Protein AF-A0A392NN93-F1 (afdb_monomer_lite)

Sequence (118 aa):
EKIRIALYVQKAALQFIDAGNRVEYKLSEEAIEAGFDIHPNEIASIVRSQDYKNLSNNGGVEAVARKLSVSTDEGVSEASIDCRQQIFGANRYTEKPSRTFLMFVWDALQDLTLTILM

InterPro domains:
  IPR004014 Cation-transporting P-type ATPase, N-terminal [PF00690] (58-118)
  IPR023298 P-type ATPase, transmembrane domain superfamily [SSF81665] (59-117)

Radius of gyration: 24.69 Å; chains: 1; bounding box: 67×28×62 Å

pLDDT: mean 87.72, std 5.42, range [65.44, 94.44]

Foldseek 3Di:
DVVVVVVVVVVVVVVVVVVVPDDDDDADPLCVVLQAQDALVLVVVCVVVVDVVSCVVCVHDVSNCNNVVADPVPGDDPVCPVSCCVRNNDPDDDDDPDDDPVNVVVVVVPDPVVVVVD

Secondary structure (DSSP, 8-state):
-HHHHHHHHHHHHHHHHHHHT----PPPHHHHHTT--S-HHHHHHHHHHT-HHHHHHTTHHHHHHHHTT-BTTTB--GGGHHHHHHHH--S---PPPPPPHHHHHHHHHT-HHHHHH-

Organism: NCBI:txid97028

Structure (mmCIF, N/CA/C/O backbone):
data_AF-A0A392NN93-F1
#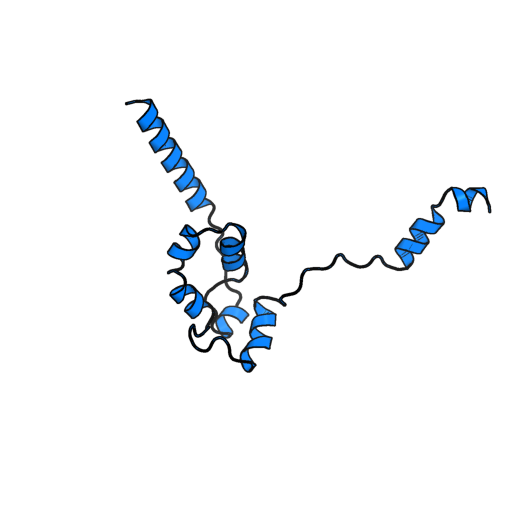
_entry.id   AF-A0A392NN93-F1
#
loop_
_atom_site.group_PDB
_atom_site.id
_atom_site.type_symbol
_atom_site.label_atom_id
_atom_site.label_alt_id
_atom_site.label_comp_id
_atom_site.label_asym_id
_atom_site.label_entity_id
_atom_site.label_seq_id
_atom_site.pdbx_PDB_ins_code
_atom_site.Cartn_x
_atom_site.Cartn_y
_atom_site.Cartn_z
_atom_site.occupancy
_atom_site.B_iso_or_equiv
_atom_site.auth_seq_id
_atom_site.auth_comp_id
_atom_site.auth_asym_id
_atom_site.auth_atom_id
_atom_site.pdbx_PDB_model_num
ATOM 1 N N . GLU A 1 1 ? -6.592 1.326 44.852 1.00 71.50 1 GLU A N 1
ATOM 2 C CA . GLU A 1 1 ? -7.168 2.389 43.995 1.00 71.50 1 GLU A CA 1
ATOM 3 C C . GLU A 1 1 ? -6.210 3.114 43.051 1.00 71.50 1 GLU A C 1
ATOM 5 O O . GLU A 1 1 ? -6.303 2.895 41.849 1.00 71.50 1 GLU A O 1
ATOM 10 N N . LYS A 1 2 ? -5.305 3.977 43.545 1.00 83.12 2 LYS A N 1
ATOM 11 C CA . LYS A 1 2 ? -4.657 5.033 42.733 1.00 83.12 2 LYS A CA 1
ATOM 12 C C . LYS A 1 2 ? -3.896 4.541 41.490 1.00 83.12 2 LYS A C 1
ATOM 14 O O . LYS A 1 2 ? -3.983 5.172 40.444 1.00 83.12 2 LYS A O 1
ATOM 19 N N . ILE A 1 3 ? -3.224 3.389 41.575 1.00 89.06 3 ILE A N 1
ATOM 20 C CA . ILE A 1 3 ? -2.469 2.803 40.449 1.00 89.06 3 ILE A CA 1
ATOM 21 C C . ILE A 1 3 ? -3.400 2.348 39.315 1.00 89.06 3 ILE A C 1
ATOM 23 O O . ILE A 1 3 ? -3.097 2.571 38.149 1.00 89.06 3 ILE A O 1
ATOM 27 N N . ARG A 1 4 ? -4.560 1.755 39.637 1.00 88.19 4 ARG A N 1
ATOM 28 C CA . ARG A 1 4 ? -5.533 1.320 38.619 1.00 88.19 4 ARG A CA 1
ATOM 29 C C . ARG A 1 4 ? -6.124 2.518 37.883 1.00 88.19 4 ARG A C 1
ATOM 31 O O . ARG A 1 4 ? -6.241 2.478 36.666 1.00 88.19 4 ARG A O 1
ATOM 38 N N . ILE A 1 5 ? -6.447 3.583 38.617 1.00 91.69 5 ILE A N 1
ATOM 39 C CA . ILE A 1 5 ? -6.976 4.828 38.044 1.00 91.69 5 ILE A CA 1
ATOM 40 C C . ILE A 1 5 ? -5.945 5.453 37.099 1.00 91.69 5 ILE A C 1
ATOM 42 O O . ILE A 1 5 ? -6.287 5.779 35.967 1.00 91.69 5 ILE A O 1
ATOM 46 N N . ALA A 1 6 ? -4.679 5.543 37.517 1.00 89.88 6 ALA A N 1
ATOM 47 C CA . ALA A 1 6 ? -3.603 6.045 36.663 1.00 89.88 6 ALA A CA 1
ATOM 48 C C . ALA A 1 6 ? -3.452 5.217 35.371 1.00 89.88 6 ALA A C 1
ATOM 50 O O . ALA A 1 6 ? -3.348 5.787 34.288 1.00 89.88 6 ALA A O 1
ATOM 51 N N . LEU A 1 7 ? -3.536 3.884 35.471 1.00 91.44 7 LEU A N 1
ATOM 52 C CA . LEU A 1 7 ? -3.517 2.971 34.322 1.00 91.44 7 LEU A CA 1
ATOM 53 C C . LEU A 1 7 ? -4.689 3.207 33.357 1.00 91.44 7 LEU A C 1
ATOM 55 O O . LEU A 1 7 ? -4.488 3.238 32.143 1.00 91.44 7 LEU A O 1
ATOM 59 N N . TYR A 1 8 ? -5.905 3.398 33.874 1.00 92.31 8 TYR A N 1
ATOM 60 C CA . TYR A 1 8 ? -7.077 3.691 33.043 1.00 92.31 8 TYR A CA 1
ATOM 61 C C . TYR A 1 8 ? -6.968 5.043 32.339 1.00 92.31 8 TYR A C 1
ATOM 63 O O . TYR A 1 8 ? -7.263 5.127 31.148 1.00 92.31 8 TYR A O 1
ATOM 71 N N . VAL A 1 9 ? -6.501 6.078 33.041 1.00 93.56 9 VAL A N 1
ATOM 72 C CA . VAL A 1 9 ? -6.296 7.412 32.459 1.00 93.56 9 VAL A CA 1
ATOM 73 C C . VAL A 1 9 ? -5.230 7.361 31.368 1.00 93.56 9 VAL A C 1
ATOM 75 O O . VAL A 1 9 ? -5.445 7.893 30.284 1.00 93.56 9 VAL A O 1
ATOM 78 N N . GLN A 1 10 ? -4.118 6.661 31.605 1.00 91.94 10 GLN A N 1
ATOM 79 C CA . GLN A 1 10 ? -3.067 6.497 30.603 1.00 91.94 10 GLN A CA 1
ATOM 80 C C . GLN A 1 10 ? -3.566 5.721 29.378 1.00 91.94 10 GLN A C 1
ATOM 82 O O . GLN A 1 10 ? -3.292 6.116 28.246 1.00 91.94 10 GLN A O 1
ATOM 87 N N . LYS A 1 11 ? -4.351 4.655 29.583 1.00 91.56 11 LYS A N 1
ATOM 88 C CA . LYS A 1 11 ? -4.974 3.899 28.489 1.00 91.56 11 LYS A CA 1
ATOM 89 C C . LYS A 1 11 ? -5.929 4.769 27.668 1.00 91.56 11 LYS A C 1
ATOM 91 O O . LYS A 1 11 ? -5.874 4.720 26.442 1.00 91.56 11 LYS A O 1
ATOM 96 N N . ALA A 1 12 ? -6.769 5.567 28.325 1.00 90.75 12 ALA A N 1
ATOM 97 C CA . ALA A 1 12 ? -7.687 6.484 27.654 1.00 90.75 12 ALA A CA 1
ATOM 98 C C . ALA A 1 12 ? -6.933 7.580 26.881 1.00 90.75 12 ALA A C 1
ATOM 100 O O . ALA A 1 12 ? -7.273 7.861 25.735 1.00 90.75 12 ALA A O 1
ATOM 101 N N . ALA A 1 13 ? -5.869 8.142 27.463 1.00 91.69 13 ALA A N 1
ATOM 102 C CA . ALA A 1 13 ? -5.027 9.136 26.801 1.00 91.69 13 ALA A CA 1
ATOM 103 C C . ALA A 1 13 ? -4.357 8.570 25.537 1.00 91.69 13 ALA A C 1
ATOM 105 O O . ALA A 1 13 ? -4.392 9.212 24.490 1.00 91.69 13 ALA A O 1
ATOM 106 N N . LEU A 1 14 ? -3.816 7.347 25.602 1.00 85.88 14 LEU A N 1
ATOM 107 C CA . LEU A 1 14 ? -3.242 6.676 24.432 1.00 85.88 14 LEU A CA 1
ATOM 108 C C . LEU A 1 14 ? -4.292 6.429 23.341 1.00 85.88 14 LEU A C 1
ATOM 110 O O . LEU A 1 14 ? -4.018 6.694 22.176 1.00 85.88 14 LEU A O 1
ATOM 114 N N . GLN A 1 15 ? -5.500 5.986 23.705 1.00 84.00 15 GLN A N 1
ATOM 115 C CA . GLN A 1 15 ? -6.593 5.807 22.741 1.00 84.00 15 GLN A CA 1
ATOM 116 C C . GLN A 1 15 ? -7.006 7.121 22.069 1.00 84.00 15 GLN A C 1
ATOM 118 O O . GLN A 1 15 ? -7.340 7.118 20.889 1.00 84.00 15 GLN A O 1
ATOM 123 N N . PHE A 1 16 ? -6.973 8.237 22.799 1.00 86.38 16 PHE A N 1
ATOM 124 C CA . PHE A 1 16 ? -7.301 9.549 22.249 1.00 86.38 16 PHE A CA 1
ATOM 125 C C . PHE A 1 16 ? -6.242 10.036 21.251 1.00 86.38 16 PHE A C 1
ATOM 127 O O . PHE A 1 16 ? -6.587 10.521 20.177 1.00 86.38 16 PHE A O 1
ATOM 134 N N . ILE A 1 1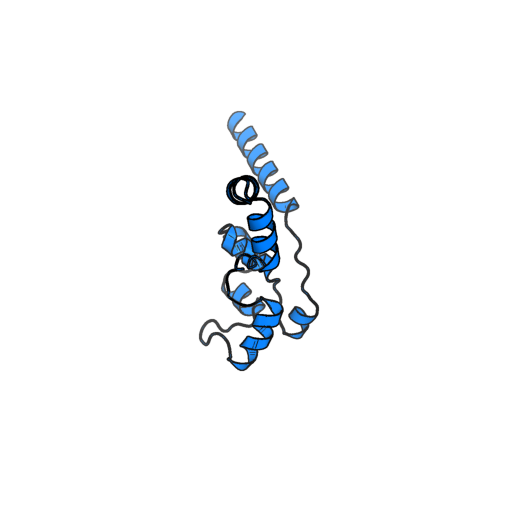7 ? -4.957 9.859 21.576 1.00 83.38 17 ILE A N 1
ATOM 135 C CA . ILE A 1 17 ? -3.844 10.194 20.673 1.00 83.38 17 ILE A CA 1
ATOM 136 C C . ILE A 1 17 ? -3.924 9.355 19.392 1.00 83.38 17 ILE A C 1
ATOM 138 O O . ILE A 1 17 ? -3.794 9.891 18.296 1.00 83.38 17 ILE A O 1
ATOM 142 N N . ASP A 1 18 ? -4.189 8.056 19.527 1.00 78.12 18 ASP A N 1
ATOM 143 C CA . ASP A 1 18 ? -4.310 7.131 18.397 1.00 78.12 18 ASP A CA 1
ATOM 144 C C . ASP A 1 18 ? -5.522 7.468 17.506 1.00 78.12 18 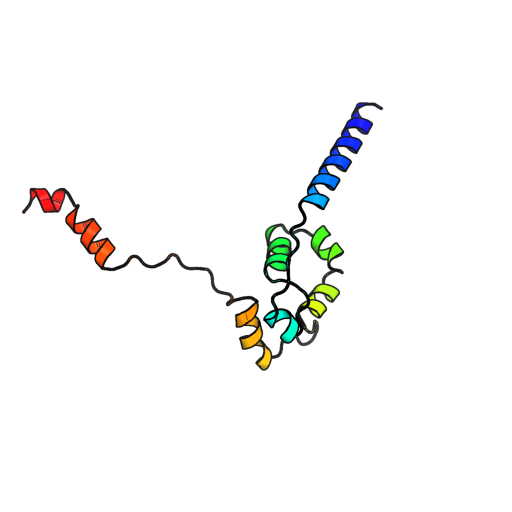ASP A C 1
ATOM 146 O O . ASP A 1 18 ? -5.433 7.460 16.280 1.00 78.12 18 ASP A O 1
ATOM 150 N N . ALA A 1 19 ? -6.646 7.870 18.112 1.00 74.25 19 ALA A N 1
ATOM 151 C CA . ALA A 1 19 ? -7.815 8.353 17.380 1.00 74.25 19 ALA A CA 1
ATOM 152 C C . ALA A 1 19 ? -7.556 9.679 16.639 1.00 74.25 19 ALA A C 1
ATOM 154 O O . ALA A 1 19 ? -8.085 9.868 15.545 1.00 74.25 19 ALA A O 1
ATOM 155 N N . GLY A 1 20 ? -6.746 10.578 17.210 1.00 73.00 20 GLY A N 1
ATOM 156 C CA . GLY A 1 20 ? -6.365 11.851 16.588 1.00 73.00 20 GLY A CA 1
ATOM 157 C C . GLY A 1 20 ? -5.318 11.721 15.477 1.00 73.00 20 GLY A C 1
ATOM 158 O O . GLY A 1 20 ? -5.281 12.556 14.581 1.00 73.00 20 GLY A O 1
ATOM 159 N N . ASN A 1 21 ? -4.506 10.661 15.494 1.00 71.19 21 ASN A N 1
ATOM 160 C CA . ASN A 1 21 ? -3.491 10.373 14.472 1.00 71.19 21 ASN A CA 1
ATOM 161 C C . ASN A 1 21 ? -4.037 9.625 13.245 1.00 71.19 21 ASN A C 1
ATOM 163 O O . ASN A 1 21 ? -3.259 9.150 12.413 1.00 71.19 21 ASN A O 1
ATOM 167 N N . ARG A 1 22 ? -5.361 9.499 13.111 1.00 70.19 22 ARG A N 1
ATOM 168 C CA . ARG A 1 22 ? -5.963 8.878 11.932 1.00 70.19 22 ARG A CA 1
ATOM 169 C C . ARG A 1 22 ? -5.630 9.700 10.695 1.00 70.19 22 ARG A C 1
ATOM 171 O O . ARG A 1 22 ? -6.016 10.857 10.574 1.00 70.19 22 ARG A O 1
ATOM 178 N N . VAL A 1 23 ? -4.908 9.072 9.776 1.00 73.31 23 VAL A N 1
ATOM 179 C CA . VAL A 1 23 ? -4.636 9.646 8.464 1.00 73.31 23 VAL A CA 1
ATOM 180 C C . VAL A 1 23 ? -5.936 9.595 7.671 1.00 73.31 23 VAL A C 1
ATOM 182 O O . VAL A 1 23 ? -6.440 8.514 7.374 1.00 73.31 23 VAL A O 1
ATOM 185 N N . GLU A 1 24 ? -6.494 10.759 7.346 1.00 75.50 24 GLU A N 1
ATOM 186 C CA . GLU A 1 24 ? -7.587 10.840 6.381 1.00 75.50 24 GLU A CA 1
ATOM 187 C C . GLU A 1 24 ? -7.031 10.586 4.980 1.00 75.50 24 GLU A C 1
ATOM 189 O O . GLU A 1 24 ? -6.255 11.379 4.440 1.00 75.50 24 GLU A O 1
ATOM 194 N N . TYR A 1 25 ? -7.426 9.464 4.388 1.00 81.50 25 TYR A N 1
ATOM 195 C CA . TYR A 1 25 ? -7.108 9.158 3.003 1.00 81.50 25 TYR A CA 1
ATOM 196 C C . TYR A 1 25 ? -8.193 9.741 2.098 1.00 81.50 25 TYR A C 1
ATOM 198 O O . TYR A 1 25 ? -9.349 9.329 2.150 1.00 81.50 25 TYR A O 1
ATOM 206 N N . LYS A 1 26 ? -7.824 10.713 1.261 1.00 84.56 26 LYS A N 1
ATOM 207 C CA . LYS A 1 26 ? -8.716 11.242 0.224 1.00 84.56 26 LYS A CA 1
ATOM 208 C C . LYS A 1 26 ? -8.658 10.332 -0.994 1.00 84.56 26 LYS A C 1
ATOM 210 O O . LYS A 1 26 ? -7.568 10.050 -1.479 1.00 84.56 26 LYS A O 1
ATOM 215 N N . LEU A 1 27 ? -9.816 9.883 -1.468 1.00 86.06 27 LEU A N 1
ATOM 216 C CA . LEU A 1 27 ? -9.931 9.129 -2.716 1.00 86.06 27 LEU A CA 1
ATOM 217 C C . LEU A 1 27 ? -9.516 9.998 -3.905 1.00 86.06 27 LEU A C 1
ATOM 219 O O . LEU A 1 27 ? -9.774 11.203 -3.910 1.00 86.06 27 LEU A O 1
ATOM 223 N N . SER A 1 28 ? -8.869 9.381 -4.892 1.00 87.75 28 SER A N 1
ATOM 224 C CA . SER A 1 28 ? -8.603 10.038 -6.169 1.00 87.75 28 SER A CA 1
ATOM 225 C C . SER A 1 28 ? -9.872 10.045 -7.025 1.00 87.75 28 SER A C 1
ATOM 227 O O . SER A 1 28 ? -10.746 9.190 -6.849 1.00 87.75 28 SER A O 1
ATOM 229 N N . GLU A 1 29 ? -9.995 11.012 -7.933 1.00 86.31 29 GLU A N 1
ATOM 230 C CA . GLU A 1 29 ? -11.171 11.131 -8.808 1.00 86.31 29 GLU A CA 1
ATOM 231 C C . GLU A 1 29 ? -11.329 9.875 -9.681 1.00 86.31 29 GLU A C 1
ATOM 233 O O . GLU A 1 29 ? -12.431 9.351 -9.819 1.00 86.31 29 GLU A O 1
ATOM 238 N N . GLU A 1 30 ? -10.214 9.300 -10.139 1.00 87.19 30 GLU A N 1
ATOM 239 C CA . GLU A 1 30 ? -10.189 8.077 -10.948 1.00 87.19 30 GLU A CA 1
ATOM 240 C C . GLU A 1 30 ? -10.682 6.855 -10.162 1.00 87.19 30 GLU A C 1
ATOM 242 O O . GLU A 1 30 ? -11.346 5.976 -10.713 1.00 87.19 30 GLU A O 1
ATOM 247 N N . ALA A 1 31 ? -10.377 6.792 -8.861 1.00 87.75 31 ALA A N 1
ATOM 248 C CA . ALA A 1 31 ? -10.847 5.713 -8.000 1.00 87.75 31 ALA A CA 1
ATOM 249 C C . ALA A 1 31 ? -12.367 5.775 -7.803 1.00 87.75 31 ALA A C 1
ATOM 251 O O . ALA A 1 31 ? -13.028 4.737 -7.836 1.00 87.75 31 ALA A O 1
ATOM 252 N N . ILE A 1 32 ? -12.917 6.983 -7.657 1.00 88.00 32 ILE A N 1
ATOM 253 C CA . ILE A 1 32 ? -14.359 7.209 -7.506 1.00 88.00 32 ILE A CA 1
ATOM 254 C C . ILE A 1 32 ? -15.091 6.861 -8.807 1.00 88.00 32 ILE A C 1
ATOM 256 O O . ILE A 1 32 ? -16.097 6.152 -8.770 1.00 88.00 32 ILE A O 1
ATOM 260 N N . GLU A 1 33 ? -14.573 7.299 -9.959 1.00 88.50 33 GLU A N 1
ATOM 261 C CA . GLU A 1 33 ? -15.150 6.977 -11.273 1.00 88.50 33 GLU A CA 1
ATOM 262 C C . GLU A 1 33 ? -15.156 5.471 -11.559 1.00 88.50 33 GLU A C 1
ATOM 264 O O . GLU A 1 33 ? -16.114 4.946 -12.129 1.00 88.50 33 GLU A O 1
ATOM 269 N N . ALA A 1 34 ? -14.121 4.758 -11.115 1.00 86.75 34 ALA A N 1
ATOM 270 C CA . ALA A 1 34 ? -14.038 3.306 -11.223 1.00 86.75 34 ALA A CA 1
ATOM 271 C C . ALA A 1 34 ? -14.923 2.549 -10.210 1.00 86.75 34 ALA A C 1
ATOM 273 O O . ALA A 1 34 ? -14.993 1.317 -10.258 1.00 86.75 34 ALA A O 1
ATOM 274 N N . GLY A 1 35 ? -15.608 3.258 -9.306 1.00 89.25 35 GLY A N 1
ATOM 275 C CA . GLY A 1 35 ? -16.498 2.674 -8.303 1.00 89.25 35 GLY A CA 1
ATOM 276 C C . GLY A 1 35 ? -15.768 2.078 -7.098 1.00 89.25 35 GLY A C 1
ATOM 277 O O . GLY A 1 35 ? -16.240 1.091 -6.529 1.00 89.25 35 GLY A O 1
ATOM 278 N N . PHE A 1 36 ? -14.608 2.625 -6.726 1.00 91.94 36 PHE A N 1
ATOM 279 C CA . PHE A 1 36 ? -13.908 2.268 -5.493 1.00 91.94 36 PHE A CA 1
ATOM 280 C C . PHE A 1 36 ? -14.155 3.305 -4.395 1.00 91.94 36 PHE A C 1
ATOM 282 O O . PHE A 1 36 ? -13.915 4.496 -4.571 1.00 91.94 36 PHE A O 1
ATOM 289 N N . ASP A 1 37 ? -14.534 2.813 -3.216 1.00 89.88 37 ASP A N 1
ATOM 290 C CA . ASP A 1 37 ? -14.863 3.630 -2.037 1.00 89.88 37 ASP A CA 1
ATOM 291 C C . ASP A 1 37 ? -13.780 3.561 -0.946 1.00 89.88 37 ASP A C 1
ATOM 293 O O . ASP A 1 37 ? -14.010 3.902 0.218 1.00 89.88 37 ASP A O 1
ATOM 297 N N . ILE A 1 38 ? -12.592 3.053 -1.280 1.00 90.69 38 ILE A N 1
ATOM 298 C CA . ILE A 1 38 ? -11.488 2.900 -0.330 1.00 90.69 38 ILE A CA 1
ATOM 299 C C . ILE A 1 38 ? -10.140 3.212 -0.968 1.00 90.69 38 ILE A C 1
ATOM 301 O O . ILE A 1 38 ? -9.836 2.785 -2.083 1.00 90.69 38 ILE A O 1
ATOM 305 N N . HIS A 1 39 ? -9.318 3.969 -0.246 1.00 91.69 39 HIS A N 1
ATOM 306 C CA . HIS A 1 39 ? -8.035 4.411 -0.763 1.00 91.69 39 HIS A CA 1
ATOM 307 C C . HIS A 1 39 ? -6.979 3.289 -0.659 1.00 91.69 39 HIS A C 1
ATOM 309 O O . HIS A 1 39 ? -6.896 2.624 0.380 1.00 91.69 39 HIS A O 1
ATOM 315 N N . PRO A 1 40 ? -6.091 3.103 -1.659 1.00 90.69 40 PRO A N 1
ATOM 316 C CA . PRO A 1 40 ? -5.068 2.050 -1.637 1.00 90.69 40 PRO A CA 1
ATOM 317 C C . PRO A 1 40 ? -4.195 2.057 -0.372 1.00 90.69 40 PRO A C 1
ATOM 319 O O . PRO A 1 40 ? -3.986 1.024 0.267 1.00 90.69 40 PRO A O 1
ATOM 322 N N . ASN A 1 41 ? -3.733 3.242 0.043 1.00 89.50 41 ASN A N 1
ATOM 323 C CA . ASN A 1 41 ? -2.893 3.389 1.238 1.00 89.50 41 ASN A CA 1
ATOM 324 C C . ASN A 1 41 ? -3.628 3.073 2.549 1.00 89.50 41 ASN A C 1
ATOM 326 O O . ASN A 1 41 ? -2.982 2.677 3.519 1.00 89.50 41 ASN A O 1
ATOM 330 N N . GLU A 1 42 ? -4.953 3.223 2.586 1.00 89.44 42 GLU A N 1
ATOM 331 C CA . GLU A 1 42 ? -5.754 2.887 3.762 1.00 89.44 42 GLU A CA 1
ATOM 332 C C . GLU A 1 42 ? -5.705 1.379 4.011 1.00 89.44 42 GLU A C 1
ATOM 334 O O . GLU A 1 42 ? -5.330 0.934 5.096 1.00 89.44 42 GLU A O 1
ATOM 339 N N . ILE A 1 43 ? -5.954 0.581 2.970 1.00 89.75 43 ILE A N 1
ATOM 340 C CA . ILE A 1 43 ? -5.867 -0.884 3.043 1.00 89.75 43 ILE A CA 1
ATOM 341 C C . ILE A 1 43 ? -4.432 -1.326 3.316 1.00 89.75 43 ILE A C 1
ATOM 343 O O . ILE A 1 43 ? -4.203 -2.200 4.154 1.00 89.75 43 ILE A O 1
ATOM 347 N N . ALA A 1 44 ? -3.454 -0.702 2.653 1.00 90.19 44 ALA A N 1
ATOM 348 C CA . ALA A 1 44 ? -2.047 -1.004 2.882 1.00 90.19 44 ALA A CA 1
ATOM 349 C C . ALA A 1 44 ? -1.656 -0.790 4.353 1.00 90.19 44 ALA A C 1
ATOM 351 O O . ALA A 1 44 ? -0.911 -1.598 4.909 1.00 90.19 44 ALA A O 1
ATOM 352 N N . SER A 1 45 ? -2.185 0.255 5.003 1.00 88.62 45 SER A N 1
ATOM 353 C CA . SER A 1 45 ? -1.951 0.506 6.427 1.00 88.62 45 SER A CA 1
ATOM 354 C C . SER A 1 45 ? -2.523 -0.610 7.306 1.00 88.62 45 SER A C 1
ATOM 356 O O . SER A 1 45 ? -1.790 -1.133 8.143 1.00 88.62 45 SER A O 1
ATOM 358 N N . ILE A 1 46 ? -3.762 -1.046 7.045 1.00 89.12 46 ILE A N 1
ATOM 359 C CA . ILE A 1 46 ? -4.450 -2.110 7.796 1.00 89.12 46 ILE A CA 1
ATOM 360 C C . ILE A 1 46 ? -3.669 -3.423 7.712 1.00 89.12 46 ILE A C 1
ATOM 362 O O . ILE A 1 46 ? -3.459 -4.089 8.727 1.00 89.12 46 ILE A O 1
ATOM 366 N N . VAL A 1 47 ? -3.216 -3.787 6.509 1.00 89.62 47 VAL A N 1
ATOM 367 C CA . VAL A 1 47 ? -2.454 -5.023 6.279 1.00 89.62 47 VAL A CA 1
ATOM 368 C C . VAL A 1 47 ? -1.065 -4.932 6.911 1.00 89.62 47 VAL A C 1
ATOM 370 O O . VAL A 1 47 ? -0.626 -5.878 7.562 1.00 89.62 47 VAL A O 1
ATOM 373 N N . ARG A 1 48 ? -0.379 -3.790 6.772 1.00 88.44 48 ARG A N 1
ATOM 374 C CA . ARG A 1 48 ? 0.984 -3.598 7.287 1.00 88.44 48 ARG A CA 1
ATOM 375 C C . ARG A 1 48 ? 1.060 -3.643 8.813 1.00 88.44 48 ARG A C 1
ATOM 377 O O . ARG A 1 48 ? 2.034 -4.173 9.341 1.00 88.44 48 ARG A O 1
ATOM 384 N N . SER A 1 49 ? 0.090 -3.057 9.513 1.00 86.31 49 SER A N 1
ATOM 385 C CA . SER A 1 49 ? 0.047 -3.038 10.982 1.00 86.31 49 SER A CA 1
ATOM 386 C C . SER A 1 49 ? -0.771 -4.182 11.583 1.00 86.31 49 SER A C 1
ATOM 388 O O . SER A 1 49 ? -0.822 -4.302 12.807 1.00 86.31 49 SER A O 1
ATOM 390 N N . GLN A 1 50 ? -1.396 -5.018 10.744 1.00 87.06 50 GLN A N 1
ATOM 391 C CA . GLN A 1 50 ? -2.321 -6.075 11.159 1.00 87.06 50 GLN A CA 1
ATOM 392 C C . GLN A 1 50 ? -3.417 -5.532 12.098 1.00 87.06 50 GLN A C 1
ATOM 394 O O . GLN A 1 50 ? -3.771 -6.132 13.117 1.00 87.06 50 GLN A O 1
ATOM 399 N N . ASP A 1 51 ? -3.939 -4.346 11.774 1.00 85.25 51 ASP A N 1
ATOM 400 C CA . ASP A 1 51 ? -4.850 -3.610 12.644 1.00 85.25 51 ASP A CA 1
ATOM 401 C C . ASP A 1 51 ? -6.308 -4.036 12.441 1.00 85.25 51 ASP A C 1
ATOM 403 O O . ASP A 1 51 ? -7.081 -3.463 11.665 1.00 85.25 51 ASP A O 1
ATOM 407 N N . TYR A 1 52 ? -6.701 -5.045 13.214 1.00 86.50 52 TYR A N 1
ATOM 408 C CA . TYR A 1 52 ? -8.069 -5.552 13.252 1.00 86.50 52 TYR A CA 1
ATOM 409 C C . TYR A 1 52 ? -9.105 -4.506 13.682 1.00 86.50 52 TYR A C 1
ATOM 411 O O . TYR A 1 52 ? -10.269 -4.624 13.299 1.00 86.50 52 TYR A O 1
ATOM 419 N N . LYS A 1 53 ? -8.714 -3.484 14.457 1.00 85.06 53 LYS A N 1
ATOM 420 C CA . LYS A 1 53 ? -9.648 -2.437 14.892 1.00 85.06 53 LYS A CA 1
ATOM 421 C C . LYS A 1 53 ? -9.981 -1.511 13.733 1.00 85.06 53 LYS A C 1
ATOM 423 O O . LYS A 1 53 ? -11.145 -1.158 13.558 1.00 85.06 53 LYS A O 1
ATOM 428 N N . ASN A 1 54 ? -8.987 -1.142 12.926 1.00 83.44 54 ASN A N 1
ATOM 429 C CA . ASN A 1 54 ? -9.240 -0.371 11.711 1.00 83.44 54 ASN A CA 1
ATOM 430 C C . ASN A 1 54 ? -10.029 -1.184 10.677 1.00 83.44 54 ASN A C 1
ATOM 432 O O . ASN A 1 54 ? -10.978 -0.656 10.103 1.00 83.44 54 ASN A O 1
ATOM 436 N N . LEU A 1 55 ? -9.766 -2.489 10.542 1.00 87.19 55 LEU A N 1
ATOM 437 C CA . LEU A 1 55 ? -10.609 -3.361 9.717 1.00 87.19 55 LEU A CA 1
ATOM 438 C C . LEU A 1 55 ? -12.074 -3.381 10.194 1.00 87.19 55 LEU A C 1
ATOM 440 O O . LEU A 1 55 ? -12.987 -3.272 9.374 1.00 87.19 55 LEU A O 1
ATOM 444 N N . SER A 1 56 ? -12.319 -3.480 11.507 1.00 87.94 56 SER A N 1
ATOM 445 C CA . SER A 1 56 ? -13.687 -3.434 12.043 1.00 87.94 56 SER A CA 1
ATOM 446 C C . SER A 1 56 ? -14.346 -2.067 11.856 1.00 87.94 56 SER A C 1
ATOM 448 O O . SER A 1 56 ? -15.526 -2.010 11.518 1.00 87.94 56 SER A O 1
ATOM 450 N N . ASN A 1 57 ? -13.591 -0.972 12.005 1.00 85.19 57 ASN A N 1
ATOM 451 C CA . ASN A 1 57 ? -14.096 0.384 11.757 1.00 85.19 57 ASN A CA 1
ATOM 452 C C . ASN A 1 57 ? -14.506 0.573 10.291 1.00 85.19 57 ASN A C 1
ATOM 454 O O . ASN A 1 57 ? -15.466 1.284 10.009 1.00 85.19 57 ASN A O 1
ATOM 458 N N . ASN A 1 58 ? -13.832 -0.121 9.371 1.00 84.19 58 ASN A N 1
ATOM 459 C CA . ASN A 1 58 ? -14.153 -0.111 7.948 1.00 84.19 58 ASN A CA 1
ATOM 460 C C . ASN A 1 58 ? -15.367 -0.971 7.569 1.00 84.19 58 ASN A C 1
ATOM 462 O O . ASN A 1 58 ? -15.682 -1.072 6.383 1.00 84.19 58 ASN A O 1
ATOM 466 N N . GLY A 1 59 ? -16.062 -1.546 8.556 1.00 86.12 59 GLY A N 1
ATOM 467 C CA . GLY A 1 59 ? -17.230 -2.406 8.369 1.00 86.12 59 GLY A CA 1
ATOM 468 C C . GLY A 1 59 ? -16.885 -3.889 8.205 1.00 86.12 59 GLY A C 1
ATOM 469 O O . GLY A 1 59 ? -17.747 -4.675 7.817 1.00 86.12 59 GLY A O 1
ATOM 470 N N . GLY A 1 60 ? -15.641 -4.284 8.492 1.00 90.12 60 GLY A N 1
ATOM 471 C CA . GLY A 1 60 ? -15.182 -5.667 8.387 1.00 90.12 60 GLY A CA 1
ATOM 472 C C . GLY A 1 60 ? -14.891 -6.116 6.954 1.00 90.12 60 GLY A C 1
ATOM 473 O O . GLY A 1 60 ? -14.829 -5.318 6.020 1.00 90.12 60 GLY A O 1
ATOM 474 N N . VAL A 1 61 ? -14.692 -7.424 6.784 1.00 90.12 61 VAL A N 1
ATOM 475 C CA . VAL A 1 61 ? -14.216 -8.020 5.523 1.00 90.12 61 VAL A CA 1
ATOM 476 C C . VAL A 1 61 ? -15.215 -7.817 4.379 1.00 90.12 61 VAL A C 1
ATOM 478 O O . VAL A 1 61 ? -14.827 -7.397 3.294 1.00 90.12 61 VAL A O 1
ATOM 481 N N . GLU A 1 62 ? -16.507 -8.035 4.627 1.00 91.81 62 GLU A N 1
ATOM 482 C CA . GLU A 1 62 ? -17.564 -7.877 3.615 1.00 91.81 62 GLU A CA 1
ATOM 483 C C . GLU A 1 62 ? -17.731 -6.423 3.157 1.00 91.81 62 GLU A C 1
ATOM 485 O O . GLU A 1 62 ? -17.992 -6.148 1.985 1.00 91.81 62 GLU A O 1
ATOM 490 N N . ALA A 1 63 ? -17.585 -5.460 4.071 1.00 91.75 63 ALA A N 1
ATOM 491 C CA . ALA A 1 63 ? -17.623 -4.050 3.706 1.00 91.75 63 ALA A CA 1
ATOM 492 C C . ALA A 1 63 ? -16.403 -3.661 2.865 1.00 91.75 63 ALA A C 1
ATOM 494 O O . ALA A 1 63 ? -16.559 -2.954 1.874 1.00 91.75 63 ALA A O 1
ATOM 495 N N . VAL A 1 64 ? -15.212 -4.161 3.205 1.00 92.12 64 VAL A N 1
ATOM 496 C CA . VAL A 1 64 ? -14.000 -3.928 2.407 1.00 92.12 64 VAL A CA 1
ATOM 497 C C . VAL A 1 64 ? -14.125 -4.546 1.012 1.00 92.12 64 VAL A C 1
ATOM 499 O O . VAL A 1 64 ? -13.783 -3.883 0.038 1.00 92.12 64 VAL A O 1
ATOM 502 N N . ALA A 1 65 ? -14.677 -5.757 0.890 1.00 92.12 65 ALA A N 1
ATOM 503 C CA . ALA A 1 65 ? -14.928 -6.386 -0.409 1.00 92.12 65 ALA A CA 1
ATOM 504 C C . ALA A 1 65 ? -15.860 -5.533 -1.288 1.00 92.12 65 ALA A C 1
ATOM 506 O O . ALA A 1 65 ? -15.547 -5.278 -2.451 1.00 92.12 65 ALA A O 1
ATOM 507 N N . ARG A 1 66 ? -16.944 -4.998 -0.706 1.00 91.94 66 ARG A N 1
ATOM 508 C CA . ARG A 1 66 ? -17.857 -4.077 -1.403 1.00 91.94 66 ARG A CA 1
ATOM 509 C C . ARG A 1 66 ? -17.183 -2.770 -1.813 1.00 91.94 66 ARG A C 1
ATOM 511 O O . ARG A 1 66 ? -17.335 -2.367 -2.956 1.00 91.94 66 ARG A O 1
ATOM 518 N N . LYS A 1 67 ? -16.398 -2.148 -0.927 1.00 91.75 67 LYS A N 1
ATOM 519 C CA . LYS A 1 67 ? -15.652 -0.914 -1.242 1.00 91.75 67 LYS A CA 1
ATOM 520 C C . LYS A 1 67 ? -14.604 -1.112 -2.341 1.00 91.75 67 LYS A C 1
ATOM 522 O O . LYS A 1 67 ? -14.274 -0.169 -3.051 1.00 91.75 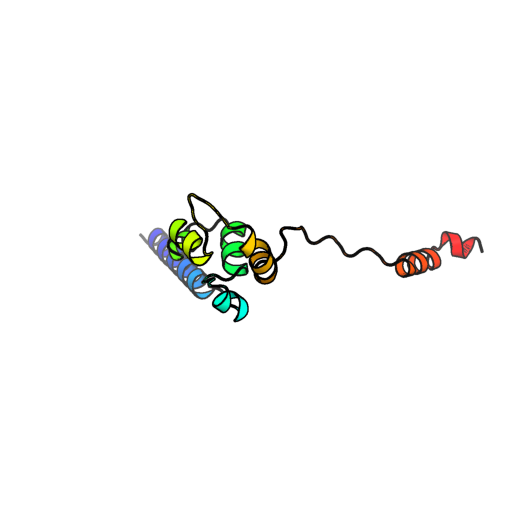67 LYS A O 1
ATOM 527 N N . LEU A 1 68 ? -14.074 -2.328 -2.474 1.00 91.75 68 LEU A N 1
ATOM 528 C CA . LEU A 1 68 ? -13.161 -2.730 -3.546 1.00 91.75 68 LEU A CA 1
ATOM 529 C C . LEU A 1 68 ? -13.886 -3.218 -4.809 1.00 91.75 68 LEU A C 1
ATOM 531 O O . LEU A 1 68 ? -13.219 -3.657 -5.753 1.00 91.75 68 LEU A O 1
ATOM 535 N N . SER A 1 69 ? -15.221 -3.194 -4.830 1.00 91.31 69 SER A N 1
ATOM 536 C CA . SER A 1 69 ? -16.039 -3.728 -5.920 1.00 91.31 69 SER A CA 1
ATOM 537 C C . SER A 1 69 ? -15.644 -5.166 -6.294 1.00 91.31 69 SER A C 1
ATOM 539 O O . SER A 1 69 ? -15.436 -5.484 -7.464 1.00 91.31 69 SER A O 1
ATOM 541 N N . VAL A 1 70 ? -15.441 -6.024 -5.285 1.00 92.12 70 VAL A N 1
ATOM 542 C CA . VAL A 1 70 ? -15.052 -7.441 -5.430 1.00 92.12 70 VAL A CA 1
ATOM 543 C C . VAL A 1 70 ? -16.172 -8.346 -4.925 1.00 92.12 70 VAL A C 1
ATOM 545 O O . VAL A 1 70 ? -16.716 -8.118 -3.844 1.00 92.12 70 VAL A O 1
ATOM 548 N N . SER A 1 71 ? -16.477 -9.402 -5.683 1.00 91.19 71 SER A N 1
ATOM 549 C CA . SER A 1 71 ? -17.349 -10.484 -5.223 1.00 91.19 71 SER A CA 1
ATOM 550 C C . SER A 1 71 ? -16.560 -11.441 -4.330 1.00 91.19 71 SER A C 1
ATOM 552 O O . SER A 1 71 ? -15.467 -11.873 -4.691 1.00 91.19 71 SER A O 1
ATOM 554 N N . THR A 1 72 ? -17.097 -11.794 -3.165 1.00 90.06 72 THR A N 1
ATOM 555 C CA . THR A 1 72 ? -16.463 -12.773 -2.267 1.00 90.06 72 THR A CA 1
ATOM 556 C C . THR A 1 72 ? -16.504 -14.194 -2.820 1.00 90.06 72 THR A C 1
ATOM 558 O O . THR A 1 72 ? -15.626 -14.986 -2.490 1.00 90.06 72 THR A O 1
ATOM 561 N N . ASP A 1 73 ? -17.490 -14.498 -3.667 1.00 91.69 73 ASP A N 1
ATOM 562 C CA . ASP A 1 73 ? -17.704 -15.836 -4.226 1.00 91.69 73 ASP A CA 1
ATOM 563 C C . ASP A 1 73 ? -17.026 -16.001 -5.592 1.00 91.69 73 ASP A C 1
ATOM 565 O O . ASP A 1 73 ? -16.389 -17.018 -5.859 1.00 91.69 73 ASP A O 1
ATOM 569 N N . GLU A 1 74 ? -17.134 -14.983 -6.452 1.00 90.06 74 GLU A N 1
ATOM 570 C CA . GLU A 1 74 ? -16.652 -15.029 -7.844 1.00 90.06 74 GLU A CA 1
ATOM 571 C C . GLU A 1 74 ? -15.345 -14.249 -8.061 1.00 90.06 74 GLU A C 1
ATOM 573 O O . GLU A 1 74 ? -14.694 -14.385 -9.096 1.00 90.06 74 GLU A O 1
ATOM 578 N N . GLY A 1 75 ? -14.931 -13.431 -7.091 1.00 90.56 75 GLY A N 1
ATOM 579 C CA . GLY A 1 75 ? -13.719 -12.626 -7.181 1.00 90.56 75 GLY A CA 1
ATOM 580 C C . GLY A 1 75 ? -13.861 -11.404 -8.092 1.00 90.56 75 GLY A C 1
ATOM 581 O O . GLY A 1 75 ? -14.760 -10.575 -7.928 1.00 90.56 75 GLY A O 1
ATOM 582 N N . VAL A 1 76 ? -12.896 -11.244 -9.001 1.00 91.88 76 VAL A N 1
ATOM 583 C CA . VAL A 1 76 ? -12.704 -10.054 -9.841 1.00 91.88 76 VAL A CA 1
ATOM 584 C C . VAL A 1 76 ? -12.750 -10.440 -11.317 1.00 91.88 76 VAL A C 1
ATOM 586 O O . VAL A 1 76 ? -12.104 -11.398 -11.725 1.00 91.88 76 VAL A O 1
ATOM 589 N N . SER A 1 77 ? -13.464 -9.655 -12.126 1.00 90.88 77 SER A N 1
ATOM 590 C CA . SER A 1 77 ? -13.508 -9.830 -13.583 1.00 90.88 77 SER A CA 1
ATOM 591 C C . SER A 1 77 ? -12.208 -9.379 -14.256 1.00 90.88 77 SER A C 1
ATOM 593 O O . SER A 1 77 ? -11.663 -8.324 -13.909 1.00 90.88 77 SER A O 1
ATOM 595 N N . GLU A 1 78 ? -11.759 -10.126 -15.269 1.00 91.00 78 GLU A N 1
ATOM 596 C CA . GLU A 1 78 ? -10.545 -9.831 -16.046 1.00 91.00 78 GLU A CA 1
ATOM 597 C C . GLU A 1 78 ? -10.560 -8.428 -16.664 1.00 91.00 78 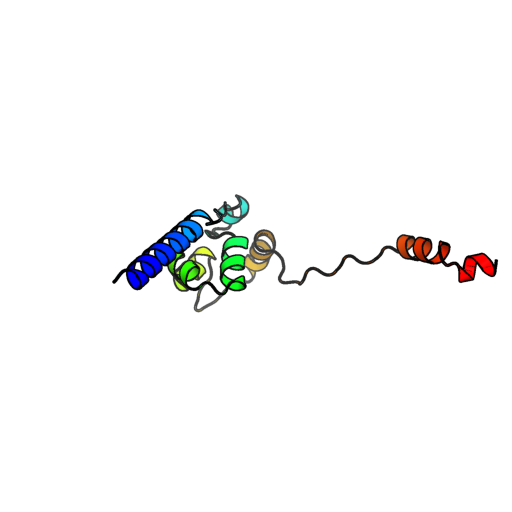GLU A C 1
ATOM 599 O O . GLU A 1 78 ? -9.548 -7.732 -16.647 1.00 91.00 78 GLU A O 1
ATOM 604 N N . ALA A 1 79 ? -11.728 -7.954 -17.108 1.00 90.38 79 ALA A N 1
ATOM 605 C CA . ALA A 1 79 ? -11.885 -6.619 -17.688 1.00 90.38 79 ALA A CA 1
ATOM 606 C C . ALA A 1 79 ? -11.567 -5.475 -16.704 1.00 90.38 79 ALA A C 1
ATOM 608 O O . ALA A 1 79 ? -11.284 -4.357 -17.122 1.00 90.38 79 ALA A O 1
ATOM 609 N N . SER A 1 80 ? -11.608 -5.740 -15.393 1.00 89.38 80 SER A N 1
ATOM 610 C CA . SER A 1 80 ? -11.308 -4.738 -14.362 1.00 89.38 80 SER A CA 1
ATOM 611 C C . SER A 1 80 ? -9.840 -4.725 -13.922 1.00 89.38 80 SER A C 1
ATOM 613 O O . SER A 1 80 ? -9.456 -3.866 -13.128 1.00 89.38 80 SER A O 1
ATOM 615 N N . ILE A 1 81 ? -9.011 -5.656 -14.414 1.00 91.44 81 ILE A N 1
ATOM 616 C CA . ILE A 1 81 ? -7.613 -5.795 -13.982 1.00 91.44 81 ILE A CA 1
ATOM 617 C C . ILE A 1 81 ? -6.805 -4.542 -14.327 1.00 91.44 81 ILE A C 1
ATOM 619 O O . ILE A 1 81 ? -6.102 -4.029 -13.457 1.00 91.44 81 ILE A O 1
ATOM 623 N N . ASP A 1 82 ? -6.934 -4.022 -15.548 1.00 92.38 82 ASP A N 1
ATOM 624 C CA . ASP A 1 82 ? -6.159 -2.858 -15.998 1.00 92.38 82 ASP A CA 1
ATOM 625 C C . ASP A 1 82 ? -6.491 -1.608 -15.175 1.00 92.38 82 ASP A C 1
ATOM 627 O O . ASP A 1 82 ? -5.597 -0.926 -14.673 1.00 92.38 82 ASP A O 1
ATOM 631 N N . CYS A 1 83 ? -7.782 -1.357 -14.948 1.00 92.31 83 CYS A N 1
ATOM 632 C CA . CYS A 1 83 ? -8.255 -0.251 -14.116 1.00 92.31 83 CYS A CA 1
ATOM 633 C C . CYS A 1 83 ? -7.741 -0.372 -12.669 1.00 92.31 83 CYS A C 1
ATOM 635 O O . CYS A 1 83 ? -7.218 0.585 -12.095 1.00 92.31 83 CYS A O 1
ATOM 637 N N . ARG A 1 84 ? -7.790 -1.580 -12.092 1.00 92.31 84 ARG A N 1
ATOM 638 C CA . ARG A 1 84 ? -7.251 -1.835 -10.748 1.00 92.31 84 ARG A CA 1
ATOM 639 C C . ARG A 1 84 ? -5.744 -1.615 -10.681 1.00 92.31 84 ARG A C 1
ATOM 641 O O . ARG A 1 84 ? -5.278 -1.046 -9.701 1.00 92.31 84 ARG A O 1
ATOM 648 N N . GLN A 1 85 ? -4.984 -2.026 -11.695 1.00 92.56 85 GLN A N 1
ATOM 649 C CA . GLN A 1 85 ? -3.538 -1.789 -11.737 1.00 92.56 85 GLN A CA 1
ATOM 650 C C . GLN A 1 85 ? -3.195 -0.303 -11.863 1.00 92.56 85 GLN A C 1
ATOM 652 O O . GLN A 1 85 ? -2.193 0.127 -11.295 1.00 92.56 85 GLN A O 1
ATOM 657 N N . GLN A 1 86 ? -4.015 0.487 -12.559 1.00 91.62 86 GLN A N 1
ATOM 658 C CA . GLN A 1 86 ? -3.829 1.937 -12.639 1.00 91.62 86 GLN A CA 1
ATOM 659 C C . GLN A 1 86 ? -4.048 2.624 -11.283 1.00 91.62 86 GLN A C 1
ATOM 661 O O . GLN A 1 86 ? -3.275 3.507 -10.923 1.00 91.62 86 GLN A O 1
ATOM 666 N N . ILE A 1 87 ? -5.052 2.192 -10.512 1.00 91.94 87 ILE A N 1
ATOM 667 C CA . ILE A 1 87 ? -5.430 2.838 -9.242 1.00 91.94 87 ILE A CA 1
ATOM 668 C C . ILE A 1 87 ? -4.623 2.307 -8.049 1.00 91.94 87 ILE A C 1
ATOM 670 O O . ILE A 1 87 ? -4.117 3.079 -7.237 1.00 91.94 87 ILE A O 1
ATOM 674 N N . PHE A 1 88 ? -4.488 0.985 -7.925 1.00 90.81 88 PHE A N 1
ATOM 675 C CA . PHE A 1 88 ? -3.812 0.333 -6.795 1.00 90.81 88 PHE A CA 1
ATOM 676 C C . PHE A 1 88 ? -2.332 0.045 -7.062 1.00 90.81 88 PHE A C 1
ATOM 678 O O . PHE A 1 88 ? -1.594 -0.301 -6.138 1.00 90.81 88 PHE A O 1
ATOM 685 N N . GLY A 1 89 ? -1.887 0.200 -8.308 1.00 91.44 89 GLY A N 1
ATOM 686 C CA . GLY A 1 89 ? -0.549 -0.168 -8.740 1.00 91.44 89 GLY A CA 1
ATOM 687 C C . GLY A 1 89 ? -0.420 -1.648 -9.103 1.00 91.44 89 GLY A C 1
ATOM 688 O O . GLY A 1 89 ? -1.282 -2.488 -8.835 1.00 91.44 89 GLY A O 1
ATOM 689 N N . ALA A 1 90 ? 0.705 -1.980 -9.733 1.00 89.81 90 ALA A N 1
ATOM 690 C CA . ALA A 1 90 ? 1.049 -3.357 -10.054 1.00 89.81 90 ALA A CA 1
ATOM 691 C C . ALA A 1 90 ? 1.542 -4.106 -8.806 1.00 89.81 90 ALA A C 1
ATOM 693 O O . ALA A 1 90 ? 2.309 -3.568 -8.008 1.00 89.81 90 ALA A O 1
ATOM 694 N N . ASN A 1 91 ? 1.184 -5.387 -8.686 1.00 90.19 91 ASN A N 1
ATOM 695 C CA . ASN A 1 91 ? 1.710 -6.275 -7.646 1.00 90.19 91 ASN A CA 1
ATOM 696 C C . ASN A 1 91 ? 3.157 -6.702 -7.962 1.00 90.19 91 ASN A C 1
ATOM 698 O O . ASN A 1 91 ? 3.426 -7.843 -8.343 1.00 90.19 91 ASN A O 1
ATOM 702 N N . ARG A 1 92 ? 4.085 -5.747 -7.890 1.00 88.75 92 ARG A N 1
ATOM 703 C CA . ARG A 1 92 ? 5.521 -5.949 -8.086 1.00 88.75 92 ARG A CA 1
ATOM 704 C C . ARG A 1 92 ? 6.271 -5.197 -7.003 1.00 88.75 92 ARG A C 1
ATOM 706 O O . ARG A 1 92 ? 5.946 -4.054 -6.692 1.00 88.75 92 ARG A O 1
ATOM 713 N N . TYR A 1 93 ? 7.292 -5.833 -6.443 1.00 85.00 93 TYR A N 1
ATOM 714 C CA . TYR A 1 93 ? 8.195 -5.141 -5.538 1.00 85.00 93 TYR A CA 1
ATOM 715 C C . TYR A 1 93 ? 8.974 -4.076 -6.305 1.00 85.00 93 TYR A C 1
ATOM 717 O O . TYR A 1 93 ? 9.458 -4.327 -7.409 1.00 85.00 93 TYR A O 1
ATOM 725 N N . THR A 1 94 ? 9.108 -2.892 -5.712 1.00 86.56 94 THR A N 1
ATOM 726 C CA . THR A 1 94 ? 9.954 -1.838 -6.267 1.00 86.56 94 THR A CA 1
ATOM 727 C C . THR A 1 94 ? 11.404 -2.305 -6.233 1.00 86.56 94 THR A C 1
ATOM 729 O O . THR A 1 94 ? 12.018 -2.389 -5.168 1.00 86.56 94 THR A O 1
ATOM 732 N N . GLU A 1 95 ? 11.954 -2.629 -7.399 1.00 86.94 95 GLU A N 1
ATOM 733 C CA . GLU A 1 95 ? 13.366 -2.960 -7.529 1.00 86.94 95 GLU A CA 1
ATOM 734 C C . GLU A 1 95 ? 14.228 -1.716 -7.307 1.00 86.94 95 GLU A C 1
ATOM 736 O O . GLU A 1 95 ? 13.837 -0.582 -7.603 1.00 86.94 95 GLU A O 1
ATOM 741 N N . LYS A 1 96 ? 15.434 -1.924 -6.774 1.00 87.25 96 LYS A N 1
ATOM 742 C CA . LYS A 1 96 ? 16.409 -0.842 -6.658 1.00 87.25 96 LYS A CA 1
ATOM 743 C C . LYS A 1 96 ? 16.728 -0.332 -8.069 1.00 87.25 96 LYS A C 1
ATOM 745 O O . LYS A 1 96 ? 17.015 -1.162 -8.933 1.00 87.25 96 LYS A O 1
ATOM 750 N N . PRO A 1 97 ? 16.750 0.993 -8.307 1.00 87.69 97 PRO A N 1
ATOM 751 C CA . PRO A 1 97 ? 17.126 1.513 -9.612 1.00 87.69 97 PRO A CA 1
ATOM 752 C C . PRO A 1 97 ? 18.503 0.973 -10.003 1.00 87.69 97 PRO A C 1
ATOM 754 O O . PRO A 1 97 ? 19.452 1.001 -9.207 1.00 87.69 97 PRO A O 1
ATOM 757 N N . SER A 1 98 ? 18.600 0.459 -11.228 1.00 88.56 98 SER A N 1
ATOM 758 C CA . SER A 1 98 ? 19.859 -0.027 -11.775 1.00 88.56 98 SER A CA 1
ATOM 759 C C . SER A 1 98 ? 20.879 1.104 -11.801 1.00 88.56 98 SER A C 1
ATOM 761 O O . SER A 1 98 ? 20.570 2.233 -12.190 1.00 88.56 98 SER A O 1
ATOM 763 N N . ARG A 1 99 ? 22.117 0.795 -11.421 1.00 91.44 99 ARG A N 1
ATOM 764 C CA . ARG A 1 99 ? 23.236 1.722 -11.591 1.00 91.44 99 ARG A CA 1
ATOM 765 C C . ARG A 1 99 ? 23.446 1.980 -13.085 1.00 91.44 99 ARG A C 1
ATOM 767 O O . ARG A 1 99 ? 23.467 1.037 -13.873 1.00 91.44 99 ARG A O 1
ATOM 774 N N . THR A 1 100 ? 23.587 3.244 -13.475 1.00 94.06 100 THR A N 1
ATOM 775 C CA . THR A 1 100 ? 23.854 3.591 -14.875 1.00 94.06 100 THR A CA 1
ATOM 776 C C . THR A 1 100 ? 25.275 3.194 -15.257 1.00 94.06 100 THR A C 1
ATOM 778 O O . THR A 1 100 ? 26.177 3.189 -14.419 1.00 94.06 100 THR A O 1
ATOM 781 N N . PHE A 1 101 ? 25.491 2.907 -16.543 1.00 94.44 101 PHE A N 1
ATOM 782 C CA . PHE A 1 101 ? 26.820 2.597 -17.071 1.00 94.44 101 PHE A CA 1
ATOM 783 C C . PHE A 1 101 ? 27.857 3.673 -16.706 1.00 94.44 101 PHE A C 1
ATOM 785 O O . PHE A 1 101 ? 28.941 3.351 -16.235 1.00 94.44 101 PHE A O 1
ATOM 792 N N . LEU A 1 102 ? 27.499 4.957 -16.830 1.00 94.25 102 LEU A N 1
ATOM 793 C CA . LEU A 1 102 ? 28.395 6.071 -16.500 1.00 94.25 102 LEU A CA 1
ATOM 794 C C . LEU A 1 102 ? 28.781 6.124 -15.022 1.00 94.25 102 LEU A C 1
ATOM 796 O O . LEU A 1 102 ? 29.891 6.540 -14.713 1.00 94.25 102 LEU A O 1
ATOM 800 N N . MET A 1 103 ? 27.908 5.681 -14.115 1.00 93.25 103 MET A N 1
ATOM 801 C CA . MET A 1 103 ? 28.258 5.615 -12.698 1.00 93.25 103 MET A CA 1
ATOM 802 C C . MET A 1 103 ? 29.349 4.571 -12.447 1.00 93.25 103 MET A C 1
ATOM 804 O O . MET A 1 103 ? 30.252 4.817 -11.661 1.00 93.25 103 MET A O 1
ATOM 808 N N . PHE A 1 104 ? 29.318 3.445 -13.167 1.00 91.50 104 PHE A N 1
ATOM 809 C CA . PHE A 1 104 ? 30.396 2.455 -13.109 1.00 91.50 104 PHE A CA 1
ATOM 810 C C . PHE A 1 104 ? 31.701 2.967 -13.726 1.00 91.50 104 PHE A C 1
ATOM 812 O O . PHE A 1 104 ? 32.768 2.697 -13.187 1.00 91.50 104 PHE A O 1
ATOM 819 N N . VAL A 1 105 ? 31.632 3.726 -14.825 1.00 90.88 105 VAL A N 1
ATOM 820 C CA . VAL A 1 105 ? 32.817 4.364 -15.429 1.00 90.88 105 VAL A CA 1
ATOM 821 C C . VAL A 1 105 ? 33.427 5.394 -14.477 1.00 90.88 105 VAL A C 1
ATOM 823 O O . VAL A 1 105 ? 34.642 5.434 -14.315 1.00 90.88 105 VAL A O 1
ATOM 826 N N . TRP A 1 106 ? 32.589 6.202 -13.828 1.00 91.75 106 TRP A N 1
ATOM 827 C CA . TRP A 1 106 ? 33.019 7.178 -12.831 1.00 91.75 106 TRP A CA 1
ATOM 828 C C . TRP A 1 106 ? 33.665 6.508 -11.612 1.00 91.75 106 TRP A C 1
ATOM 830 O O . TRP A 1 106 ? 34.755 6.915 -11.219 1.00 91.75 106 TRP A O 1
ATOM 840 N N . ASP A 1 107 ? 33.046 5.449 -11.073 1.00 90.12 107 ASP A N 1
ATOM 841 C CA . ASP A 1 107 ? 33.614 4.643 -9.983 1.00 90.12 107 ASP A CA 1
ATOM 842 C C . ASP A 1 107 ? 34.989 4.064 -10.388 1.00 90.12 107 ASP A C 1
ATOM 844 O O . ASP A 1 107 ? 35.941 4.133 -9.614 1.00 90.12 107 ASP A O 1
ATOM 848 N N . ALA A 1 108 ? 35.123 3.548 -11.617 1.00 88.19 108 ALA A N 1
ATOM 849 C CA . ALA A 1 108 ? 36.373 2.967 -12.116 1.00 88.19 108 ALA A CA 1
ATOM 850 C C . ALA A 1 108 ? 37.485 4.006 -12.348 1.00 88.19 108 ALA A C 1
ATOM 852 O O . ALA A 1 108 ? 38.659 3.703 -12.149 1.00 88.19 108 ALA A O 1
ATOM 853 N N . LEU A 1 109 ? 37.142 5.236 -12.746 1.00 86.69 109 LEU A N 1
ATOM 854 C CA . LEU A 1 109 ? 38.121 6.310 -12.948 1.00 86.69 109 LEU A CA 1
ATOM 855 C C . LEU A 1 109 ? 38.725 6.808 -11.623 1.00 86.69 109 LEU A C 1
ATOM 857 O O . LEU A 1 109 ? 39.827 7.346 -11.613 1.00 86.69 109 LEU A O 1
ATOM 861 N N . GLN A 1 110 ? 38.009 6.633 -10.510 1.00 88.44 11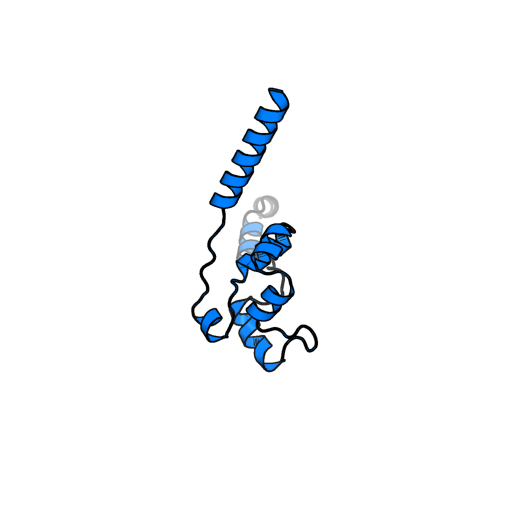0 GLN A N 1
ATOM 862 C CA . GLN A 1 110 ? 38.468 6.998 -9.166 1.00 88.44 110 GLN A CA 1
ATOM 863 C C . GLN A 1 110 ? 39.249 5.878 -8.467 1.00 88.44 110 GLN A C 1
ATOM 865 O O . GLN A 1 110 ? 39.646 6.033 -7.310 1.00 88.44 110 GLN A O 1
ATOM 870 N N . ASP A 1 111 ? 39.477 4.749 -9.141 1.00 88.56 111 ASP A N 1
ATOM 871 C CA . ASP A 1 111 ? 40.254 3.655 -8.580 1.00 88.56 111 ASP A CA 1
ATOM 872 C C . ASP A 1 111 ? 41.737 4.054 -8.467 1.00 88.56 111 ASP A C 1
ATOM 874 O O . ASP A 1 111 ? 42.439 4.305 -9.455 1.00 88.56 111 ASP A O 1
ATOM 878 N N . LEU A 1 112 ? 42.225 4.106 -7.224 1.00 82.38 112 LEU A N 1
ATOM 879 C CA . LEU A 1 112 ? 43.612 4.424 -6.888 1.00 82.38 112 LEU A CA 1
ATOM 880 C C . LEU A 1 112 ? 44.598 3.450 -7.554 1.00 82.38 112 LEU A C 1
ATOM 882 O O . LEU A 1 112 ? 45.684 3.859 -7.956 1.00 82.38 112 LEU A O 1
ATOM 886 N N . THR A 1 113 ? 44.232 2.172 -7.687 1.00 83.00 113 THR A N 1
ATOM 887 C CA . THR A 1 113 ? 45.112 1.154 -8.279 1.00 83.00 113 THR A CA 1
ATOM 888 C C . THR A 1 113 ? 45.340 1.406 -9.766 1.00 83.00 113 THR A C 1
ATOM 890 O O . THR A 1 113 ? 46.482 1.357 -10.219 1.00 83.00 113 THR A O 1
ATOM 893 N N . LEU A 1 114 ? 44.283 1.763 -10.502 1.00 80.00 114 LEU A N 1
ATOM 894 C CA . LEU A 1 114 ? 44.374 2.170 -11.905 1.00 80.00 114 LEU A CA 1
ATOM 895 C C . LEU A 1 114 ? 45.124 3.495 -12.060 1.00 80.00 114 LEU A C 1
ATOM 897 O O . LEU A 1 114 ? 45.896 3.646 -13.001 1.00 80.00 114 LEU A O 1
ATOM 901 N N . THR A 1 115 ? 44.940 4.424 -11.120 1.00 79.44 115 THR A N 1
ATOM 902 C CA . THR A 1 115 ? 45.617 5.730 -11.135 1.00 79.44 115 THR A CA 1
ATOM 903 C C . THR A 1 115 ? 47.125 5.615 -10.899 1.00 79.44 115 THR A C 1
ATOM 905 O O . THR A 1 115 ? 47.884 6.369 -11.489 1.00 79.44 115 THR A O 1
ATOM 908 N N . ILE A 1 116 ? 47.574 4.699 -10.034 1.00 82.88 116 ILE A N 1
ATOM 909 C CA . ILE A 1 116 ? 49.006 4.497 -9.741 1.00 82.88 116 ILE A CA 1
ATOM 910 C C . ILE A 1 116 ? 49.713 3.705 -10.857 1.00 82.88 116 ILE A C 1
ATOM 912 O O . ILE A 1 116 ? 50.925 3.832 -11.018 1.00 82.88 116 ILE A O 1
ATOM 916 N N . LEU A 1 117 ? 48.982 2.853 -11.584 1.00 83.25 117 LEU A N 1
ATOM 917 C CA . LEU A 1 117 ? 49.545 1.969 -12.611 1.00 83.25 117 LEU A CA 1
ATOM 918 C C . LEU A 1 117 ? 49.650 2.623 -14.005 1.00 83.25 117 LEU A C 1
ATOM 920 O O . LEU A 1 117 ? 50.470 2.175 -14.806 1.00 83.25 117 LEU A O 1
ATOM 924 N N . MET A 1 118 ? 48.814 3.628 -14.298 1.00 65.44 118 MET A N 1
ATOM 925 C CA . MET A 1 118 ? 48.898 4.485 -15.496 1.00 65.44 118 MET A CA 1
ATOM 926 C C . MET A 1 118 ? 50.027 5.509 -15.374 1.00 65.44 118 MET A C 1
ATOM 928 O O . MET A 1 118 ? 50.747 5.690 -16.381 1.00 65.44 118 MET A O 1
#